Protein AF-A0A5B9VUL5-F1 (afdb_monomer_lite)

Secondary structure (DSSP, 8-state):
---PPP-PPP-------S-TTSPP---TTTHHHHEEEEEEGGGTEEEEEE--------

Radius of gyration: 16.43 Å; chains: 1; bounding box: 41×36×32 Å

Organism: NCBI:txid406548

Sequence (58 aa):
MARVATFPPTRLVFAWTRSDTVPVLLGQVNFFMEFDVCFFRSRSEFELRPRITASESS

Structure (mmCIF, N/CA/C/O backbone):
data_AF-A0A5B9VUL5-F1
#
_entry.id   AF-A0A5B9VUL5-F1
#
loop_
_atom_site.group_PDB
_atom_site.id
_atom_site.type_symbol
_atom_site.label_atom_id
_atom_site.label_alt_id
_atom_site.label_comp_id
_atom_site.label_asym_id
_atom_site.label_entity_id
_atom_site.label_seq_id
_atom_site.pdbx_PDB_ins_code
_atom_site.Cartn_x
_atom_site.Cartn_y
_atom_site.Cartn_z
_atom_site.occupancy
_atom_site.B_iso_or_equiv
_atom_site.auth_seq_id
_atom_site.auth_comp_id
_atom_site.auth_asym_id
_atom_site.auth_atom_id
_atom_site.pdbx_PDB_model_num
ATOM 1 N N . MET A 1 1 ? -1.275 -26.039 7.597 1.00 52.53 1 MET A N 1
ATOM 2 C CA . MET A 1 1 ? -0.001 -25.563 7.012 1.00 52.53 1 MET A CA 1
ATOM 3 C C . MET A 1 1 ? -0.319 -24.950 5.654 1.00 52.53 1 MET A C 1
ATOM 5 O O . MET A 1 1 ? -0.920 -25.641 4.844 1.00 52.53 1 MET A O 1
ATOM 9 N N . ALA A 1 2 ? -0.013 -23.673 5.421 1.00 61.44 2 ALA A N 1
ATOM 10 C CA . ALA A 1 2 ? -0.213 -23.048 4.111 1.00 61.44 2 ALA A CA 1
ATOM 11 C C . ALA A 1 2 ? 1.047 -23.250 3.255 1.00 61.44 2 ALA A C 1
ATOM 13 O O . ALA A 1 2 ? 2.155 -23.046 3.748 1.00 61.44 2 ALA A O 1
ATOM 14 N N . ARG A 1 3 ? 0.891 -23.673 1.996 1.00 71.25 3 ARG A N 1
ATOM 15 C CA . ARG A 1 3 ? 1.989 -23.769 1.021 1.00 71.25 3 ARG A CA 1
ATOM 16 C C . ARG A 1 3 ? 1.709 -22.788 -0.107 1.00 71.25 3 ARG A C 1
ATOM 18 O O . ARG A 1 3 ? 0.632 -22.820 -0.693 1.00 71.25 3 ARG A O 1
ATOM 25 N N . VAL A 1 4 ? 2.676 -21.927 -0.398 1.00 77.88 4 VAL A N 1
ATOM 26 C CA . VAL A 1 4 ? 2.636 -21.051 -1.572 1.00 77.88 4 VAL A CA 1
ATOM 27 C C . VAL A 1 4 ? 3.059 -21.885 -2.781 1.00 77.88 4 VAL A C 1
ATOM 29 O O . VAL A 1 4 ? 4.090 -22.556 -2.733 1.00 77.88 4 VAL A O 1
ATOM 32 N N . ALA A 1 5 ? 2.245 -21.894 -3.837 1.00 81.06 5 ALA A N 1
ATOM 33 C CA . ALA A 1 5 ? 2.596 -22.563 -5.086 1.00 81.06 5 ALA A CA 1
ATOM 34 C C . ALA A 1 5 ? 3.742 -21.818 -5.789 1.00 81.06 5 ALA A C 1
ATOM 36 O O . ALA A 1 5 ? 3.839 -20.593 -5.720 1.00 81.06 5 ALA A O 1
ATOM 37 N N . THR A 1 6 ? 4.631 -22.561 -6.444 1.00 84.44 6 THR A N 1
ATOM 38 C CA . THR A 1 6 ? 5.765 -21.987 -7.173 1.00 84.44 6 THR A CA 1
ATOM 39 C C . THR A 1 6 ? 5.293 -21.534 -8.552 1.00 84.44 6 THR A C 1
ATOM 41 O O . THR A 1 6 ? 4.871 -22.357 -9.360 1.00 84.44 6 THR A O 1
ATOM 44 N N . PHE A 1 7 ? 5.362 -20.233 -8.821 1.00 81.44 7 PHE A N 1
ATOM 45 C CA . PHE A 1 7 ? 5.021 -19.646 -10.118 1.00 81.44 7 PHE A CA 1
ATOM 46 C C . PHE A 1 7 ? 6.284 -19.097 -10.795 1.00 81.44 7 PHE A C 1
ATOM 48 O O . PHE A 1 7 ? 7.207 -18.674 -10.092 1.00 81.44 7 PHE A O 1
ATOM 55 N N . PRO A 1 8 ? 6.354 -19.092 -12.139 1.00 77.69 8 PRO A N 1
ATOM 56 C CA . PRO A 1 8 ? 7.445 -18.431 -12.844 1.00 77.69 8 PRO A CA 1
ATOM 57 C C . PRO A 1 8 ? 7.471 -16.925 -12.508 1.00 77.69 8 PRO A C 1
ATOM 59 O O . PRO A 1 8 ? 6.408 -16.331 -12.314 1.00 77.69 8 PRO A O 1
ATOM 62 N N . PRO A 1 9 ? 8.655 -16.286 -12.445 1.00 74.25 9 PRO A N 1
ATOM 63 C CA . PRO A 1 9 ? 8.753 -14.855 -12.173 1.00 74.25 9 PRO A CA 1
ATOM 64 C C . PRO A 1 9 ? 8.037 -14.034 -13.253 1.00 74.25 9 PRO A C 1
ATOM 66 O O . PRO A 1 9 ? 8.372 -14.126 -14.435 1.00 74.25 9 PRO A O 1
ATOM 69 N N . THR A 1 10 ? 7.079 -13.197 -12.858 1.00 74.56 10 THR A N 1
ATOM 70 C CA . THR A 1 10 ? 6.421 -12.250 -13.771 1.00 74.56 10 THR A CA 1
ATOM 71 C C . THR A 1 10 ? 7.215 -10.950 -13.834 1.00 74.56 10 THR A C 1
ATOM 73 O O . THR A 1 10 ? 7.554 -10.367 -12.804 1.00 74.56 10 THR A O 1
ATOM 76 N N . ARG A 1 11 ? 7.483 -10.453 -15.048 1.00 67.88 11 ARG A N 1
ATOM 77 C CA . ARG A 1 11 ? 8.099 -9.137 -15.248 1.00 67.88 11 ARG A CA 1
ATOM 78 C C . ARG A 1 11 ? 7.070 -8.042 -14.968 1.00 67.88 11 ARG A C 1
ATOM 80 O O . ARG A 1 11 ? 6.140 -7.858 -15.748 1.00 67.88 11 ARG A O 1
ATOM 87 N N . LEU A 1 12 ? 7.265 -7.301 -13.884 1.00 62.56 12 LEU A N 1
ATOM 88 C CA . LEU A 1 12 ? 6.510 -6.081 -13.609 1.00 62.56 12 LEU A CA 1
ATOM 89 C C . LEU A 1 12 ? 7.157 -4.912 -14.359 1.00 62.56 12 LEU A C 1
ATOM 91 O O . LEU A 1 12 ? 8.373 -4.737 -14.308 1.00 62.56 12 LEU A O 1
ATOM 95 N N . VAL A 1 13 ? 6.346 -4.130 -15.069 1.00 61.84 13 VAL A N 1
ATOM 96 C CA . VAL A 1 13 ? 6.771 -2.890 -15.729 1.00 61.84 13 VAL A CA 1
ATOM 97 C C . VAL A 1 13 ? 5.879 -1.749 -15.260 1.00 61.84 13 VAL A C 1
ATOM 99 O O . VAL A 1 13 ? 4.677 -1.934 -15.072 1.00 61.84 13 VAL A O 1
ATOM 102 N N . PHE A 1 14 ? 6.464 -0.570 -15.080 1.00 66.31 14 PHE A N 1
ATOM 103 C CA . PHE A 1 14 ? 5.706 0.652 -14.845 1.00 66.31 14 PHE A CA 1
ATOM 104 C C . PHE A 1 14 ? 5.343 1.266 -16.194 1.00 66.31 14 PHE A C 1
ATOM 106 O O . PHE A 1 14 ? 6.223 1.543 -17.008 1.00 66.31 14 PHE A O 1
ATOM 113 N N . ALA A 1 15 ? 4.049 1.454 -16.441 1.00 64.50 15 ALA A N 1
ATOM 114 C CA . ALA A 1 15 ? 3.543 2.093 -17.646 1.00 64.50 15 ALA A CA 1
ATOM 115 C C . ALA A 1 15 ? 2.710 3.316 -17.264 1.00 64.50 15 ALA A C 1
ATOM 117 O O . ALA A 1 15 ? 1.878 3.258 -16.360 1.00 64.50 15 ALA A O 1
ATOM 118 N N . TRP A 1 16 ? 2.922 4.417 -17.977 1.00 66.25 16 TRP A N 1
ATOM 119 C CA . TRP A 1 16 ? 2.0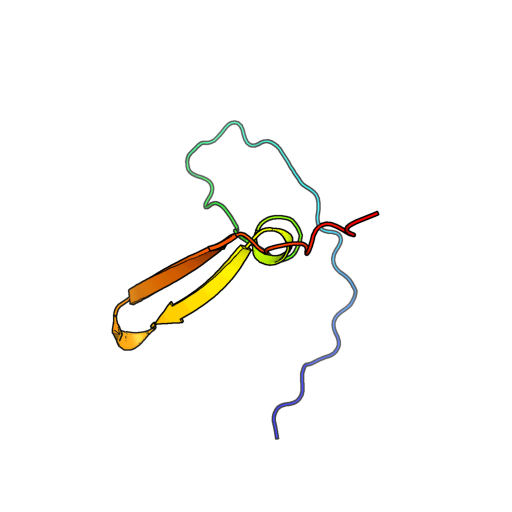75 5.597 -17.877 1.00 66.25 16 TRP A CA 1
ATOM 120 C C . TRP A 1 16 ? 0.805 5.342 -18.685 1.00 66.25 16 TRP A C 1
ATOM 122 O O . TRP A 1 16 ? 0.862 5.129 -19.897 1.00 66.25 16 TRP A O 1
ATOM 132 N N . THR A 1 17 ? -0.342 5.332 -18.017 1.00 71.88 17 THR A N 1
ATOM 133 C CA . THR A 1 17 ? -1.648 5.231 -18.674 1.00 71.88 17 THR A CA 1
ATOM 134 C C . THR A 1 17 ? -2.187 6.633 -18.959 1.00 71.88 17 THR A C 1
ATOM 136 O O . THR A 1 17 ? -2.079 7.527 -18.125 1.00 71.88 17 THR A O 1
ATOM 139 N N . ARG A 1 18 ? -2.776 6.841 -20.145 1.00 76.44 18 ARG A N 1
ATOM 140 C CA . ARG A 1 18 ? -3.538 8.068 -20.467 1.00 76.44 18 ARG A CA 1
ATOM 141 C C . ARG A 1 18 ? -4.950 8.060 -19.872 1.00 76.44 18 ARG A C 1
ATOM 143 O O . ARG A 1 18 ? -5.663 9.047 -20.000 1.00 76.44 18 ARG A O 1
ATOM 150 N N . SER A 1 19 ? -5.357 6.930 -19.304 1.00 77.00 19 SER A N 1
ATOM 151 C CA . SER A 1 19 ? -6.637 6.728 -18.639 1.00 77.00 19 SER A CA 1
ATOM 152 C C . SER A 1 19 ? -6.444 6.880 -17.132 1.00 77.00 19 SER A C 1
ATOM 154 O O . SER A 1 19 ? -5.604 6.211 -16.531 1.00 77.00 19 SER A O 1
ATOM 156 N N . ASP A 1 20 ? -7.243 7.763 -16.552 1.00 73.94 20 ASP A N 1
ATOM 157 C CA . ASP A 1 20 ? -7.404 8.020 -15.120 1.00 73.94 20 ASP A CA 1
ATOM 158 C C . ASP A 1 20 ? -8.267 6.960 -14.415 1.00 73.94 20 ASP A C 1
ATOM 160 O O . ASP A 1 20 ? -8.285 6.880 -13.190 1.00 73.94 20 ASP A O 1
ATOM 164 N N . THR A 1 21 ? -8.956 6.111 -15.180 1.00 77.44 21 THR A N 1
ATOM 165 C CA . THR A 1 21 ? -9.837 5.056 -14.661 1.00 77.44 21 THR A CA 1
ATOM 166 C C . THR A 1 21 ? -9.111 3.762 -14.293 1.00 77.44 21 THR A C 1
ATOM 168 O O . THR A 1 21 ? -9.743 2.815 -13.819 1.00 77.44 21 THR A O 1
ATOM 171 N N . VAL A 1 22 ? -7.792 3.690 -14.489 1.00 73.12 22 VAL A N 1
ATOM 172 C CA . VAL A 1 22 ? -7.009 2.510 -14.108 1.00 73.12 22 VAL A CA 1
ATOM 173 C C . VAL A 1 22 ? -6.785 2.512 -12.590 1.00 73.12 22 VAL A C 1
ATOM 175 O O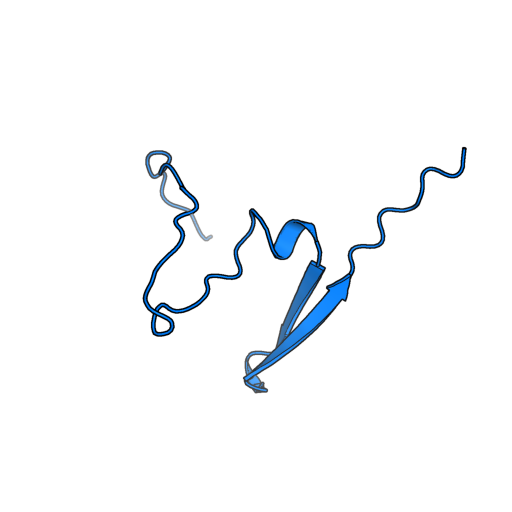 . VAL A 1 22 ? -6.245 3.483 -12.059 1.00 73.12 22 VAL A O 1
ATOM 178 N N . PRO A 1 23 ? -7.150 1.435 -11.868 1.00 71.00 23 PRO A N 1
ATOM 179 C CA . PRO A 1 23 ? -6.933 1.362 -10.430 1.00 71.00 23 PRO A CA 1
ATOM 180 C C . PRO A 1 23 ? -5.436 1.402 -10.108 1.00 71.00 23 PRO A C 1
ATOM 182 O O . PRO A 1 23 ? -4.641 0.630 -10.650 1.00 71.00 23 PRO A O 1
ATOM 185 N N . VAL A 1 24 ? -5.053 2.296 -9.198 1.00 72.25 24 VAL A N 1
ATOM 186 C CA . VAL A 1 24 ? -3.670 2.414 -8.730 1.00 72.25 24 VAL A CA 1
ATOM 187 C C . VAL A 1 24 ? -3.326 1.202 -7.865 1.00 72.25 24 VAL A C 1
ATOM 189 O O . VAL A 1 24 ? -3.951 0.954 -6.835 1.00 72.25 24 VAL A O 1
ATOM 192 N N . LEU A 1 25 ? -2.301 0.454 -8.272 1.00 76.75 25 LEU A N 1
ATOM 193 C CA . LEU A 1 25 ? -1.766 -0.663 -7.498 1.00 76.75 25 LEU A CA 1
ATOM 194 C C . LEU A 1 25 ? -0.656 -0.165 -6.566 1.00 76.75 25 LEU A C 1
ATOM 196 O O . LEU A 1 25 ? 0.486 0.037 -6.979 1.00 76.75 25 LEU A O 1
ATOM 200 N N . LEU A 1 26 ? -0.991 0.004 -5.288 1.00 75.69 26 LEU A N 1
ATOM 201 C CA . LEU A 1 26 ? -0.043 0.359 -4.229 1.00 75.69 26 LEU A CA 1
ATOM 202 C C . LEU A 1 26 ? 0.686 -0.896 -3.738 1.00 75.69 26 LEU A C 1
ATOM 204 O O . LEU A 1 26 ? 0.316 -1.516 -2.744 1.00 75.69 26 LEU A O 1
ATOM 208 N N . GLY A 1 27 ? 1.680 -1.316 -4.518 1.00 77.81 27 GLY A N 1
ATOM 209 C CA . GLY A 1 27 ? 2.411 -2.561 -4.310 1.00 77.81 27 GLY A CA 1
ATOM 210 C C . GLY A 1 27 ? 3.781 -2.401 -3.652 1.00 77.81 27 GLY A C 1
ATOM 211 O O . GLY A 1 27 ? 4.224 -1.313 -3.278 1.00 77.81 27 GLY A O 1
ATOM 212 N N . GLN A 1 28 ? 4.484 -3.532 -3.581 1.00 66.81 28 GLN A N 1
ATOM 213 C CA . GLN A 1 28 ? 5.774 -3.659 -2.908 1.00 66.81 28 GLN A CA 1
ATOM 214 C C . GLN A 1 28 ? 6.846 -2.710 -3.459 1.00 66.81 28 GLN A C 1
ATOM 216 O O . GLN A 1 28 ? 7.535 -2.070 -2.681 1.00 66.81 28 GLN A O 1
ATOM 221 N N . VAL A 1 29 ? 6.961 -2.588 -4.784 1.00 64.06 29 VAL A N 1
ATOM 222 C CA . VAL A 1 29 ? 8.074 -1.892 -5.461 1.00 64.06 29 VAL A CA 1
ATOM 223 C C . VAL A 1 29 ? 8.029 -0.364 -5.415 1.00 64.06 29 VAL A C 1
ATOM 225 O O . VAL A 1 29 ? 8.972 0.245 -5.888 1.00 64.06 29 VAL A O 1
ATOM 228 N N . ASN A 1 30 ? 7.002 0.253 -4.825 1.00 66.44 30 ASN A N 1
ATOM 229 C CA . ASN A 1 30 ? 6.940 1.714 -4.664 1.00 66.44 30 ASN A CA 1
ATOM 230 C C . ASN A 1 30 ? 6.387 2.124 -3.298 1.00 66.44 30 ASN A C 1
ATOM 232 O O . ASN A 1 30 ? 6.902 3.029 -2.664 1.00 66.44 30 ASN A O 1
ATOM 236 N N . PHE A 1 31 ? 5.314 1.480 -2.841 1.00 79.12 31 PHE A N 1
ATOM 237 C CA . PHE A 1 31 ? 4.557 1.976 -1.696 1.00 79.12 31 PHE A CA 1
ATOM 238 C C . PHE A 1 31 ? 5.005 1.333 -0.384 1.00 79.12 31 PHE A C 1
ATOM 240 O O . PHE A 1 31 ? 5.271 2.034 0.583 1.00 79.12 31 PHE A O 1
ATOM 247 N N . PHE A 1 32 ? 5.176 0.007 -0.354 1.00 79.69 32 PHE A N 1
ATOM 248 C CA . PHE A 1 32 ? 5.614 -0.686 0.869 1.00 79.69 32 PHE A CA 1
ATOM 249 C C . PHE A 1 32 ? 7.121 -0.578 1.148 1.00 79.69 32 PHE A C 1
ATOM 251 O O . PHE A 1 32 ? 7.566 -0.993 2.215 1.00 79.69 32 PHE A O 1
ATOM 258 N N . MET A 1 33 ? 7.917 -0.055 0.208 1.00 80.19 33 MET A N 1
ATOM 259 C CA . MET A 1 33 ? 9.304 0.338 0.498 1.00 80.19 33 MET A CA 1
ATOM 260 C C . MET A 1 33 ? 9.373 1.681 1.228 1.00 80.19 33 MET A C 1
ATOM 262 O O . MET A 1 33 ? 10.226 1.843 2.094 1.00 80.19 33 MET A O 1
ATOM 266 N N . GLU A 1 34 ? 8.466 2.606 0.914 1.00 79.62 34 GLU A N 1
ATOM 267 C CA . GLU A 1 34 ? 8.463 3.971 1.457 1.00 79.62 34 GLU A CA 1
ATOM 268 C C . GLU A 1 34 ? 7.614 4.110 2.728 1.00 79.62 34 GLU A C 1
ATOM 270 O O . GLU A 1 34 ? 7.878 4.964 3.574 1.00 79.62 34 GLU A O 1
ATOM 275 N N . PHE A 1 35 ? 6.595 3.262 2.889 1.00 83.88 35 PHE A N 1
ATOM 276 C CA . PHE A 1 35 ? 5.653 3.330 4.001 1.00 83.88 35 PHE A CA 1
ATOM 277 C C . PHE A 1 35 ? 5.495 1.984 4.702 1.00 83.88 35 PHE A C 1
ATOM 279 O O . PHE A 1 35 ? 5.320 0.942 4.067 1.00 83.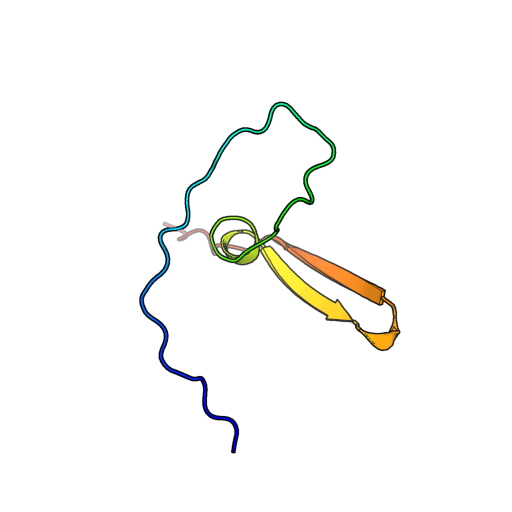88 35 PHE A O 1
ATOM 286 N N . ASP A 1 36 ? 5.441 2.031 6.029 1.00 86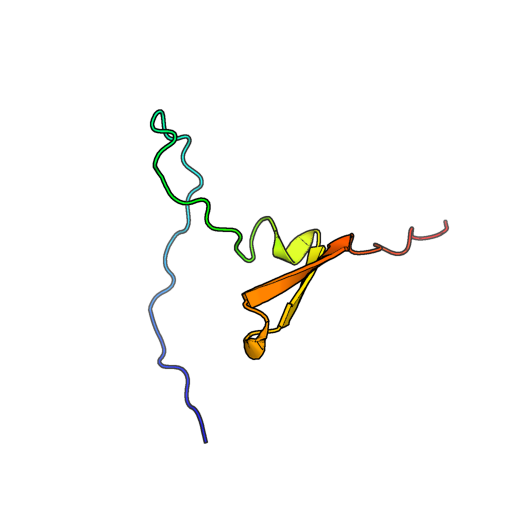.81 36 ASP A N 1
ATOM 287 C CA . ASP A 1 36 ? 4.878 0.956 6.830 1.00 86.81 36 ASP A CA 1
ATOM 288 C C . ASP A 1 36 ? 3.347 1.054 6.788 1.00 86.81 36 ASP A C 1
ATOM 290 O O . ASP A 1 36 ? 2.762 2.099 7.092 1.00 86.81 36 ASP A O 1
ATOM 294 N N . VAL A 1 37 ? 2.691 -0.046 6.408 1.00 88.50 37 VAL A N 1
ATOM 295 C CA . VAL A 1 37 ? 1.243 -0.094 6.154 1.00 88.50 37 VAL A CA 1
ATOM 296 C C . VAL A 1 37 ? 0.558 -1.060 7.116 1.00 88.50 37 VAL A C 1
ATOM 298 O O . VAL A 1 37 ? 0.980 -2.209 7.258 1.00 88.50 37 VAL A O 1
ATOM 301 N N . CYS A 1 38 ? -0.521 -0.619 7.768 1.00 90.75 38 CYS A N 1
ATOM 302 C CA . CYS A 1 38 ? -1.311 -1.435 8.696 1.00 90.75 38 CYS A CA 1
ATOM 303 C C . CYS A 1 38 ? -2.780 -1.502 8.258 1.00 90.75 38 CYS A C 1
ATOM 305 O O . CYS A 1 38 ? -3.436 -0.472 8.161 1.00 90.75 38 CYS A O 1
ATOM 307 N N . PHE A 1 39 ? -3.312 -2.706 8.021 1.00 92.38 39 PHE A N 1
ATOM 308 C CA . PHE A 1 39 ? -4.687 -2.908 7.545 1.00 92.38 39 PHE A CA 1
ATOM 309 C C . PHE A 1 39 ? -5.652 -3.277 8.679 1.00 92.38 39 PHE A C 1
ATOM 311 O O . PHE A 1 39 ? -5.451 -4.279 9.368 1.00 92.38 39 PHE A O 1
ATOM 318 N N . PHE A 1 40 ? -6.766 -2.551 8.796 1.00 93.88 40 PHE A N 1
ATOM 319 C CA . PHE A 1 40 ? -7.843 -2.818 9.753 1.00 93.88 40 PHE A CA 1
ATOM 320 C C . PHE A 1 40 ? -9.103 -3.295 9.022 1.00 93.88 40 PHE A C 1
ATOM 322 O O . PHE A 1 40 ? -10.054 -2.550 8.786 1.00 93.88 40 PHE A O 1
ATOM 329 N N . ARG A 1 41 ? -9.126 -4.583 8.660 1.00 90.62 41 ARG A N 1
ATOM 330 C CA . ARG A 1 41 ? -10.159 -5.171 7.787 1.00 90.62 41 ARG A CA 1
ATOM 331 C C . ARG A 1 41 ? -11.597 -4.991 8.291 1.00 90.62 41 ARG A C 1
ATOM 333 O O . ARG A 1 41 ? -12.483 -4.770 7.476 1.00 90.62 41 ARG A O 1
ATOM 340 N N . SER A 1 42 ? -11.844 -5.072 9.600 1.00 93.19 42 SER A N 1
ATOM 341 C CA . SER A 1 42 ? -13.189 -4.877 10.172 1.00 93.19 42 SER A CA 1
ATOM 342 C C . SER A 1 42 ? -13.695 -3.437 10.063 1.00 93.19 42 SER A C 1
ATOM 344 O O . SER A 1 42 ? -14.901 -3.217 10.092 1.00 93.19 42 SER A O 1
ATOM 346 N N . ARG A 1 43 ? -12.785 -2.469 9.921 1.00 96.00 43 ARG A N 1
ATOM 347 C CA . ARG A 1 43 ? -13.082 -1.035 9.817 1.00 96.00 43 ARG A CA 1
ATOM 348 C C . ARG A 1 43 ? -13.005 -0.514 8.383 1.00 96.00 43 ARG A C 1
ATOM 350 O O . ARG A 1 43 ? -13.357 0.627 8.132 1.00 96.00 43 ARG A O 1
ATOM 357 N N . SER A 1 44 ? -12.591 -1.363 7.440 1.00 89.50 44 SER A N 1
ATOM 358 C CA . SER A 1 44 ? -12.361 -0.996 6.035 1.00 89.50 44 SER A CA 1
ATOM 359 C C . SER A 1 44 ? -11.399 0.187 5.865 1.00 89.50 44 SER A C 1
ATOM 361 O O . SER A 1 44 ? -11.542 0.979 4.939 1.00 89.50 44 SER A O 1
ATOM 363 N N . GLU A 1 45 ? -10.400 0.287 6.743 1.00 93.06 45 GLU A N 1
ATOM 364 C CA . GLU A 1 45 ? -9.397 1.354 6.738 1.00 93.06 45 GLU A CA 1
ATOM 365 C C . GLU A 1 45 ? -7.977 0.782 6.845 1.00 93.06 45 GLU A C 1
ATOM 367 O O . GLU A 1 45 ? -7.769 -0.390 7.189 1.00 93.06 45 GL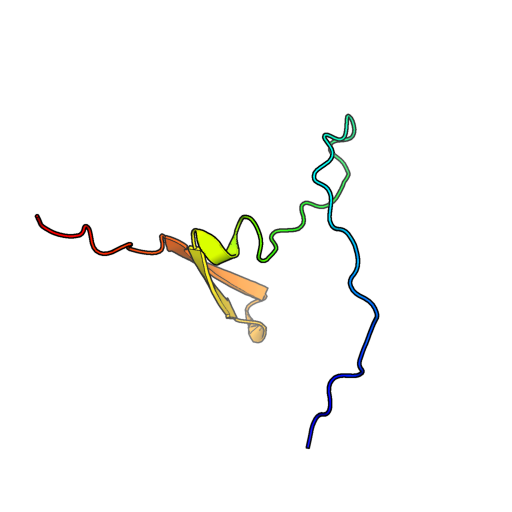U A O 1
ATOM 372 N N . PHE A 1 46 ? -6.988 1.617 6.542 1.00 92.44 46 PHE A N 1
ATOM 373 C CA . PHE A 1 46 ? -5.580 1.314 6.756 1.00 92.44 46 PHE A CA 1
ATOM 374 C C . PHE A 1 46 ? -4.827 2.574 7.180 1.00 92.44 46 PHE A C 1
ATOM 376 O O . PHE A 1 46 ? -5.221 3.689 6.843 1.00 92.44 46 PHE A O 1
ATOM 383 N N . GLU A 1 47 ? -3.729 2.381 7.899 1.00 92.44 47 GLU A N 1
ATOM 384 C CA . GLU A 1 47 ? -2.824 3.447 8.319 1.00 92.44 47 GLU A CA 1
ATOM 385 C C . GLU A 1 47 ? -1.505 3.367 7.554 1.00 92.44 47 GLU A C 1
ATOM 387 O O . GLU A 1 47 ? -1.031 2.279 7.209 1.00 92.44 47 GLU A O 1
ATOM 392 N N . LEU A 1 48 ? -0.906 4.538 7.331 1.00 89.81 48 LEU A N 1
ATOM 393 C CA . LEU A 1 48 ? 0.397 4.708 6.701 1.00 89.81 48 LEU A CA 1
ATOM 394 C C . LEU A 1 48 ? 1.330 5.453 7.638 1.00 89.81 48 LEU A C 1
ATOM 396 O O . LEU A 1 48 ? 0.965 6.488 8.196 1.00 89.81 48 LEU A O 1
ATOM 400 N N . ARG A 1 49 ? 2.558 4.961 7.758 1.00 90.12 49 ARG A N 1
ATOM 401 C CA . ARG A 1 49 ? 3.649 5.662 8.435 1.00 90.12 49 ARG A CA 1
ATOM 402 C C . ARG A 1 49 ? 4.848 5.713 7.494 1.00 90.12 49 ARG A C 1
ATOM 404 O O . ARG A 1 49 ? 5.192 4.664 6.954 1.00 90.12 49 ARG A O 1
ATOM 411 N N . PRO A 1 50 ? 5.473 6.882 7.260 1.00 87.44 50 PRO A N 1
ATOM 412 C CA . PRO A 1 50 ? 6.725 6.934 6.518 1.00 87.44 50 PRO A CA 1
ATOM 413 C C . PRO A 1 50 ? 7.735 6.011 7.180 1.00 87.44 50 PRO A C 1
ATOM 415 O O . PRO A 1 50 ? 7.856 6.004 8.410 1.00 87.44 50 PRO A O 1
ATOM 418 N N . ARG A 1 51 ? 8.460 5.243 6.374 1.00 84.25 51 ARG A N 1
ATOM 419 C CA . ARG A 1 51 ? 9.551 4.446 6.903 1.00 84.25 51 ARG A CA 1
ATOM 420 C C . ARG A 1 51 ? 10.635 5.414 7.349 1.00 84.25 51 ARG A C 1
ATOM 422 O O . ARG A 1 51 ? 11.222 6.120 6.535 1.00 84.25 51 ARG A O 1
ATOM 429 N N . ILE A 1 52 ? 10.883 5.485 8.654 1.00 72.62 52 ILE A N 1
ATOM 430 C CA . ILE A 1 52 ? 12.042 6.212 9.161 1.00 72.62 52 ILE A CA 1
ATOM 431 C C . ILE A 1 52 ? 13.243 5.349 8.797 1.00 72.62 52 ILE A C 1
ATOM 433 O O . ILE A 1 52 ? 13.587 4.405 9.510 1.00 72.62 52 ILE A O 1
ATOM 437 N N . THR A 1 53 ? 13.879 5.647 7.670 1.00 62.12 53 THR A N 1
ATOM 438 C CA . THR A 1 53 ? 15.287 5.312 7.510 1.00 62.12 53 THR A CA 1
ATOM 439 C C . THR A 1 53 ? 15.959 6.078 8.631 1.00 62.1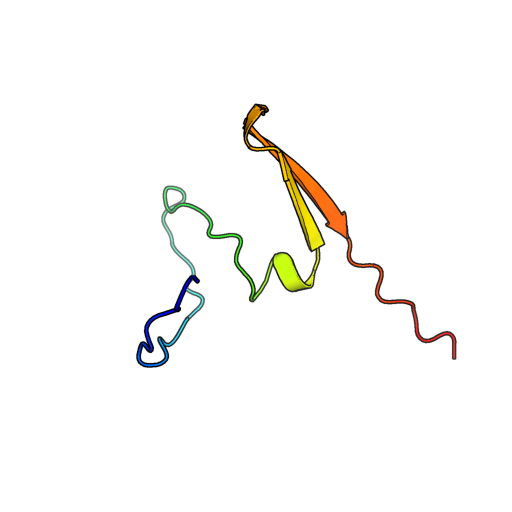2 53 THR A C 1
ATOM 441 O O . THR A 1 53 ? 15.965 7.309 8.608 1.00 62.12 53 THR A O 1
ATOM 444 N N . ALA A 1 54 ? 16.422 5.379 9.673 1.00 59.00 54 ALA A N 1
ATOM 445 C CA . ALA A 1 54 ? 17.360 5.991 10.593 1.00 59.00 54 ALA A CA 1
ATOM 446 C C . ALA A 1 54 ? 18.424 6.611 9.692 1.00 59.00 54 ALA A C 1
ATOM 448 O O . ALA A 1 54 ? 19.073 5.890 8.932 1.00 59.00 54 ALA A O 1
ATOM 449 N N . SER A 1 55 ? 18.499 7.943 9.684 1.00 55.72 55 SER A N 1
ATOM 450 C CA . SER A 1 55 ? 19.664 8.623 9.163 1.00 55.72 55 SER A CA 1
ATOM 451 C C . SER A 1 55 ? 20.829 7.884 9.791 1.00 55.72 55 SER A C 1
ATOM 453 O O . SER A 1 55 ? 20.896 7.796 11.021 1.00 55.72 55 SER A O 1
ATOM 455 N N . GLU A 1 56 ? 21.679 7.277 8.970 1.00 57.03 56 GLU A N 1
ATOM 456 C CA . GLU A 1 56 ? 23.038 7.021 9.396 1.00 57.03 56 GLU A CA 1
ATOM 457 C C . GLU A 1 56 ? 23.544 8.382 9.868 1.00 57.03 56 GLU A C 1
ATOM 459 O O . GLU A 1 56 ? 23.832 9.275 9.073 1.00 57.03 56 GLU A O 1
ATOM 464 N N . SER A 1 57 ? 23.477 8.584 11.182 1.00 50.59 57 SER A N 1
ATOM 465 C CA . SER A 1 57 ? 24.124 9.674 11.876 1.00 50.59 57 SER A CA 1
ATOM 466 C C . SER A 1 57 ? 25.607 9.411 11.684 1.00 50.59 57 SER A C 1
ATOM 468 O O . SER A 1 57 ? 26.207 8.652 12.446 1.00 50.59 57 SER A O 1
ATOM 470 N N . SER A 1 58 ? 26.148 9.934 10.588 1.00 45.38 58 SER A N 1
ATOM 471 C CA . SER A 1 58 ? 27.580 10.147 10.444 1.00 45.38 58 SER A CA 1
ATOM 472 C C . SER A 1 58 ? 28.005 11.383 11.220 1.00 45.38 58 SER A C 1
ATOM 474 O O . SER A 1 58 ? 27.166 12.291 11.425 1.00 45.38 58 SER A O 1
#

Foldseek 3Di:
DDDDDDDDDDDDDDDDDPDPPDDDDCDDPPNVVQWDKADDPVVRDIDTDGPPPPPPPD

pLDDT: mean 75.91, std 12.2, range [45.38, 96.0]